Protein AF-A0A0C3BDX7-F1 (afdb_monomer_lite)

Structure (mmCIF, N/CA/C/O backbone):
data_AF-A0A0C3BDX7-F1
#
_entry.id   AF-A0A0C3BDX7-F1
#
loop_
_atom_site.group_PDB
_atom_site.id
_atom_site.type_symbol
_atom_site.label_atom_id
_atom_site.label_alt_id
_atom_site.label_comp_id
_atom_site.label_asym_id
_atom_site.label_entity_id
_atom_site.label_seq_id
_atom_site.pdbx_PDB_ins_code
_atom_site.Cartn_x
_atom_site.Cartn_y
_atom_site.Cartn_z
_atom_site.occupancy
_atom_site.B_iso_or_equiv
_atom_site.auth_seq_id
_atom_site.auth_comp_id
_atom_site.auth_asym_id
_atom_site.auth_atom_id
_atom_site.pdbx_PDB_model_num
ATOM 1 N N . MET A 1 1 ? 6.844 -4.701 -9.443 1.00 84.19 1 MET A N 1
ATOM 2 C CA . MET A 1 1 ? 6.710 -3.275 -9.062 1.00 84.19 1 MET A CA 1
ATOM 3 C C . MET A 1 1 ? 5.840 -3.177 -7.815 1.00 84.19 1 MET A C 1
ATOM 5 O O . MET A 1 1 ? 4.992 -4.039 -7.642 1.00 84.19 1 MET A O 1
ATOM 9 N N . MET A 1 2 ? 6.047 -2.168 -6.966 1.00 89.44 2 MET A N 1
ATOM 10 C CA . MET A 1 2 ? 5.444 -2.029 -5.626 1.00 89.44 2 MET A CA 1
ATOM 11 C C . MET A 1 2 ? 4.282 -1.019 -5.553 1.00 89.44 2 MET A C 1
ATOM 13 O O . MET A 1 2 ? 3.891 -0.628 -4.462 1.00 89.44 2 MET A O 1
ATOM 17 N N . GLN A 1 3 ? 3.747 -0.558 -6.691 1.00 86.06 3 GLN A N 1
ATOM 18 C CA . GLN A 1 3 ? 2.614 0.390 -6.751 1.00 86.06 3 GLN A CA 1
ATOM 19 C C . GLN A 1 3 ? 2.803 1.668 -5.901 1.00 86.06 3 GLN A C 1
ATOM 21 O O . GLN A 1 3 ? 1.864 2.195 -5.307 1.00 86.06 3 GLN A O 1
ATOM 26 N N . ILE A 1 4 ? 4.034 2.182 -5.846 1.00 87.31 4 ILE A N 1
ATOM 27 C CA . ILE A 1 4 ? 4.349 3.443 -5.167 1.00 87.31 4 ILE A CA 1
ATOM 28 C C . ILE A 1 4 ? 3.778 4.644 -5.930 1.00 87.31 4 ILE A C 1
ATOM 30 O O . ILE A 1 4 ? 3.833 4.711 -7.157 1.00 87.31 4 ILE A O 1
ATOM 34 N N . THR A 1 5 ? 3.243 5.601 -5.182 1.00 85.62 5 THR A N 1
ATOM 35 C CA . THR A 1 5 ? 2.692 6.852 -5.703 1.00 85.62 5 THR A CA 1
ATOM 36 C C . THR A 1 5 ? 3.808 7.882 -5.956 1.00 85.62 5 THR A C 1
ATOM 38 O O . THR A 1 5 ? 4.836 7.826 -5.275 1.00 85.62 5 THR A O 1
ATOM 41 N N . PRO A 1 6 ? 3.650 8.818 -6.918 1.00 85.88 6 PRO A N 1
ATOM 42 C CA . PRO A 1 6 ? 4.712 9.759 -7.300 1.00 85.88 6 PRO A CA 1
ATOM 43 C C . PRO A 1 6 ? 5.253 10.643 -6.169 1.00 85.88 6 PRO A C 1
ATOM 45 O O . PRO A 1 6 ? 6.402 11.062 -6.218 1.00 85.88 6 PRO A O 1
ATOM 48 N N . ASP A 1 7 ? 4.465 10.901 -5.124 1.00 85.69 7 ASP A N 1
ATOM 49 C CA . ASP A 1 7 ? 4.898 11.626 -3.921 1.00 85.69 7 ASP A CA 1
ATOM 50 C C . ASP A 1 7 ? 6.011 10.905 -3.141 1.00 85.69 7 ASP A C 1
ATOM 52 O O . ASP A 1 7 ? 6.725 11.534 -2.365 1.00 85.69 7 ASP A O 1
ATOM 56 N N . LYS A 1 8 ? 6.186 9.596 -3.361 1.00 86.25 8 LYS A N 1
ATOM 57 C CA . LYS A 1 8 ? 7.229 8.771 -2.730 1.00 86.25 8 LYS A CA 1
ATOM 58 C C . LYS A 1 8 ? 8.498 8.675 -3.579 1.00 86.25 8 LYS A C 1
ATOM 60 O O . LYS A 1 8 ? 9.440 7.988 -3.183 1.00 86.25 8 LYS A O 1
ATOM 65 N N . PHE A 1 9 ? 8.515 9.290 -4.760 1.00 87.56 9 PHE A N 1
ATOM 66 C CA . PHE A 1 9 ? 9.655 9.234 -5.669 1.00 87.56 9 PHE A CA 1
ATOM 67 C C . PHE A 1 9 ? 10.811 10.077 -5.130 1.00 87.56 9 PHE A C 1
ATOM 69 O O . PHE A 1 9 ? 10.614 11.065 -4.422 1.00 87.56 9 PHE A O 1
ATOM 76 N N . LEU A 1 10 ? 12.036 9.673 -5.460 1.00 82.31 10 LEU A N 1
ATOM 77 C CA . LEU A 1 10 ? 13.220 10.453 -5.118 1.00 82.31 10 LEU A CA 1
ATOM 78 C C . LEU A 1 10 ? 13.289 11.681 -6.034 1.00 82.31 10 LEU A C 1
ATOM 80 O O . LEU A 1 10 ? 13.044 11.591 -7.234 1.00 82.31 10 LEU A O 1
ATOM 84 N N . SER A 1 11 ? 13.643 12.835 -5.476 1.00 82.19 11 SER A N 1
ATOM 85 C CA . SER A 1 11 ? 13.796 14.090 -6.224 1.00 82.19 11 SER A CA 1
ATOM 86 C C . SER A 1 11 ? 15.143 14.211 -6.953 1.00 82.19 11 SER A C 1
ATOM 88 O O . SER A 1 11 ? 15.471 15.275 -7.473 1.00 82.19 11 SER A O 1
ATOM 90 N N . ASP A 1 12 ? 15.932 13.136 -6.993 1.00 83.94 12 ASP A N 1
ATOM 91 C CA . ASP A 1 12 ? 17.311 13.097 -7.495 1.00 83.94 12 ASP A CA 1
ATOM 92 C C . ASP A 1 12 ? 17.427 12.742 -8.989 1.00 83.94 12 ASP A C 1
ATOM 94 O O . ASP A 1 12 ? 18.531 12.578 -9.505 1.00 83.94 12 ASP A O 1
ATOM 98 N N . GLY A 1 13 ? 16.297 12.639 -9.696 1.00 79.12 13 GLY A N 1
ATOM 99 C CA . GLY A 1 13 ? 16.253 12.282 -11.116 1.00 79.12 13 GLY A CA 1
ATOM 100 C C . GLY A 1 13 ? 16.331 10.777 -11.393 1.00 79.12 13 GLY A C 1
ATOM 101 O O . GLY A 1 13 ? 16.392 10.385 -12.558 1.00 79.12 13 GLY A O 1
ATOM 102 N N . SER A 1 14 ? 16.306 9.934 -10.355 1.00 83.75 14 SER A N 1
ATOM 103 C CA . SER A 1 14 ? 16.228 8.478 -10.492 1.00 83.75 14 SER A CA 1
ATOM 104 C C . SER A 1 14 ? 14.953 8.032 -11.213 1.00 83.75 14 SER A C 1
ATOM 106 O O . SER A 1 14 ? 13.851 8.488 -10.895 1.00 83.75 14 SER A O 1
ATOM 108 N N . ASP A 1 15 ? 15.082 7.068 -12.128 1.00 85.62 15 ASP A N 1
ATOM 109 C CA . ASP A 1 15 ? 13.927 6.439 -12.770 1.00 85.62 15 ASP A CA 1
ATOM 110 C C . ASP A 1 15 ? 13.169 5.551 -11.772 1.00 85.62 15 ASP A C 1
ATOM 112 O O . ASP A 1 15 ? 13.520 4.399 -11.513 1.00 85.62 15 ASP A O 1
ATOM 116 N N . CYS A 1 16 ? 12.094 6.095 -11.207 1.00 83.94 16 CYS A N 1
ATOM 117 C CA . CYS A 1 16 ? 11.252 5.403 -10.234 1.00 83.94 16 CYS A CA 1
ATOM 118 C C . CYS A 1 16 ? 10.397 4.277 -10.842 1.00 83.94 16 CYS A C 1
ATOM 120 O O . CYS A 1 16 ? 9.748 3.534 -10.095 1.00 83.94 16 CYS A O 1
ATOM 122 N N . TYR A 1 17 ? 10.406 4.124 -12.169 1.00 86.25 17 TYR A N 1
ATOM 123 C CA . TYR A 1 17 ? 9.818 2.988 -12.876 1.00 86.25 17 TYR A CA 1
ATOM 124 C C . TYR A 1 17 ? 10.834 1.866 -13.125 1.00 86.25 17 TYR A C 1
ATOM 126 O O . TYR A 1 17 ? 10.432 0.751 -13.461 1.00 86.25 17 TYR A O 1
ATOM 134 N N . GLY A 1 18 ? 12.125 2.115 -12.878 1.00 92.12 18 GLY A N 1
ATOM 135 C CA . GLY A 1 18 ? 13.142 1.074 -12.812 1.00 92.12 18 GLY A CA 1
ATOM 136 C C . GLY A 1 18 ? 12.817 0.081 -11.687 1.00 92.12 18 GLY A C 1
ATOM 137 O O . GLY A 1 18 ? 12.519 0.511 -10.564 1.00 92.12 18 GLY A O 1
ATOM 138 N N . PRO A 1 19 ? 12.842 -1.239 -11.943 1.00 92.56 19 PRO A N 1
ATOM 139 C CA . PRO A 1 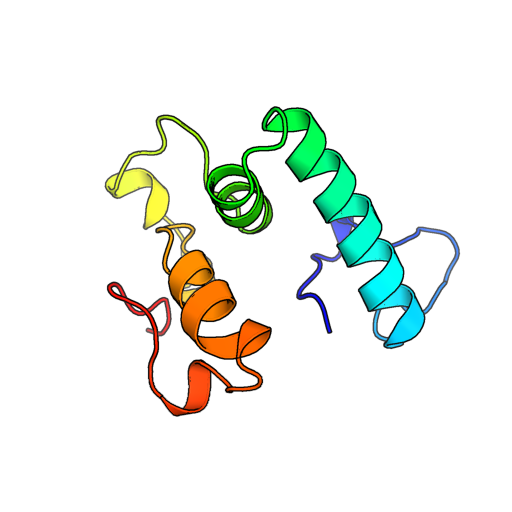19 ? 12.362 -2.229 -10.987 1.00 92.56 19 PRO A CA 1
ATOM 140 C C . PRO A 1 19 ? 13.115 -2.184 -9.656 1.00 92.56 19 PRO A C 1
ATOM 142 O O . PRO A 1 19 ? 12.478 -2.212 -8.602 1.00 92.56 19 PRO A O 1
ATOM 145 N N . GLU A 1 20 ? 14.438 -2.036 -9.670 1.00 91.88 20 GLU A N 1
ATOM 146 C CA . GLU A 1 20 ? 15.261 -1.978 -8.459 1.00 91.88 20 GLU A CA 1
ATOM 147 C C . GLU A 1 20 ? 14.943 -0.742 -7.610 1.00 91.88 20 GLU A C 1
ATOM 149 O O . GLU A 1 20 ? 14.778 -0.842 -6.391 1.00 91.88 20 GLU A O 1
ATOM 154 N N . ILE A 1 21 ? 14.818 0.423 -8.250 1.00 92.69 21 ILE A N 1
ATOM 155 C CA . ILE A 1 21 ? 14.525 1.695 -7.576 1.00 92.69 21 ILE A CA 1
ATOM 156 C C . ILE A 1 21 ? 13.119 1.643 -6.978 1.00 92.69 21 ILE A C 1
ATOM 158 O O . ILE A 1 21 ? 12.930 1.954 -5.799 1.00 92.69 21 ILE A O 1
ATOM 162 N N . ASN A 1 22 ? 12.144 1.176 -7.757 1.00 93.31 22 ASN A N 1
ATOM 163 C CA . ASN A 1 22 ? 10.756 1.046 -7.338 1.00 93.31 22 ASN A CA 1
ATOM 164 C C . ASN A 1 22 ? 10.594 0.092 -6.147 1.00 93.31 22 ASN A C 1
ATOM 166 O O . ASN A 1 22 ? 9.931 0.429 -5.164 1.00 93.31 22 ASN A O 1
ATOM 170 N N . ILE A 1 23 ? 11.242 -1.077 -6.211 1.00 93.81 23 ILE A N 1
ATOM 171 C CA . ILE A 1 23 ? 11.250 -2.057 -5.119 1.00 93.81 23 ILE A CA 1
ATOM 172 C C . ILE A 1 23 ? 11.930 -1.465 -3.885 1.00 93.81 23 ILE A C 1
ATOM 174 O O . ILE A 1 23 ? 11.388 -1.562 -2.785 1.00 93.81 23 ILE A O 1
ATOM 178 N N . GLY A 1 24 ? 13.075 -0.800 -4.056 1.00 94.06 24 GLY A N 1
ATOM 179 C CA . GLY A 1 24 ? 13.812 -0.181 -2.958 1.00 94.06 24 GLY A CA 1
ATOM 180 C C . GLY A 1 24 ? 13.010 0.903 -2.234 1.00 94.06 24 GLY A C 1
ATOM 181 O O . GLY A 1 24 ? 12.953 0.903 -1.003 1.00 94.06 24 GLY A O 1
ATOM 182 N N . ILE A 1 25 ? 12.370 1.813 -2.974 1.00 94.31 25 ILE A N 1
ATOM 183 C CA . ILE A 1 25 ? 11.495 2.852 -2.405 1.00 94.31 25 ILE A CA 1
ATOM 184 C C . ILE A 1 25 ? 10.303 2.201 -1.700 1.00 94.31 25 ILE A C 1
ATOM 186 O O . ILE A 1 25 ? 10.032 2.516 -0.541 1.00 94.31 25 ILE A O 1
ATOM 190 N N . GLY A 1 26 ? 9.629 1.259 -2.367 1.00 93.62 26 GLY A N 1
ATOM 191 C CA . GLY A 1 26 ? 8.465 0.568 -1.821 1.00 93.62 26 GLY A CA 1
ATOM 192 C C . GLY A 1 26 ? 8.771 -0.173 -0.520 1.00 93.62 26 GLY A C 1
ATOM 193 O O . GLY A 1 26 ? 8.018 -0.038 0.442 1.00 93.62 26 GLY A O 1
ATOM 194 N N . ALA A 1 27 ? 9.896 -0.888 -0.456 1.00 95.06 27 ALA A N 1
ATOM 195 C CA . ALA A 1 27 ? 10.328 -1.617 0.732 1.00 95.06 27 ALA A CA 1
ATOM 196 C C . ALA A 1 27 ? 10.695 -0.682 1.894 1.00 95.06 27 ALA A C 1
ATOM 198 O O . ALA A 1 27 ? 10.289 -0.928 3.031 1.00 95.06 27 ALA A O 1
ATOM 199 N N . ARG A 1 28 ? 11.419 0.416 1.623 1.00 95.44 28 ARG A N 1
ATOM 200 C CA . ARG A 1 28 ? 11.752 1.419 2.650 1.00 95.44 28 ARG A CA 1
ATOM 201 C C . ARG A 1 28 ? 10.500 2.080 3.213 1.00 95.44 28 ARG A C 1
ATOM 203 O O . ARG A 1 28 ? 10.353 2.153 4.428 1.00 95.44 28 ARG A O 1
ATOM 210 N N . TYR A 1 29 ? 9.583 2.496 2.341 1.00 95.19 29 TYR A N 1
ATOM 211 C CA . TYR A 1 29 ? 8.312 3.071 2.766 1.00 95.19 29 TYR A CA 1
ATOM 212 C C . TYR A 1 29 ? 7.490 2.066 3.583 1.00 95.19 29 TYR A C 1
ATOM 214 O O . TYR A 1 29 ? 7.025 2.397 4.670 1.00 95.19 29 TYR A O 1
ATOM 222 N N . PHE A 1 30 ? 7.384 0.812 3.129 1.00 95.69 30 PHE A N 1
ATOM 223 C CA . PHE A 1 30 ? 6.672 -0.219 3.880 1.00 95.69 30 PHE A CA 1
ATOM 224 C C . PHE A 1 30 ? 7.281 -0.464 5.264 1.00 95.69 30 PHE A C 1
ATOM 226 O O . PHE A 1 30 ? 6.540 -0.597 6.234 1.00 95.69 30 PHE A O 1
ATOM 233 N N . LYS A 1 31 ? 8.616 -0.460 5.391 1.00 97.56 31 LYS A N 1
ATOM 234 C CA . LYS A 1 31 ? 9.280 -0.579 6.696 1.00 97.56 31 LYS A CA 1
ATOM 235 C C . LYS A 1 31 ? 8.863 0.543 7.648 1.00 97.56 31 LYS A C 1
ATOM 237 O O . LYS A 1 31 ? 8.547 0.257 8.799 1.00 97.56 31 LY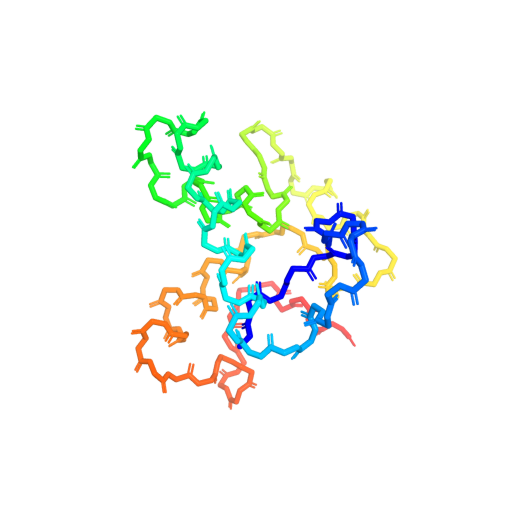S A O 1
ATOM 242 N N . THR A 1 32 ? 8.808 1.787 7.170 1.00 96.94 32 THR A N 1
ATOM 243 C CA . THR A 1 32 ? 8.308 2.922 7.962 1.00 96.94 32 THR A CA 1
ATOM 244 C C . THR A 1 32 ? 6.863 2.704 8.411 1.00 96.94 32 THR A C 1
ATOM 246 O O . THR A 1 32 ? 6.558 2.892 9.587 1.00 96.94 32 THR A O 1
ATOM 249 N N . VAL A 1 33 ? 5.985 2.256 7.510 1.00 96.31 33 VAL A N 1
ATOM 250 C CA . VAL A 1 33 ? 4.576 1.977 7.834 1.00 96.31 33 VAL A CA 1
ATOM 251 C C . VAL A 1 33 ? 4.446 0.826 8.841 1.00 96.31 33 VAL A C 1
ATOM 253 O O . VAL A 1 33 ? 3.623 0.886 9.754 1.00 96.31 33 VAL A O 1
ATOM 256 N N . LEU A 1 34 ? 5.276 -0.213 8.721 1.00 97.88 34 LEU A N 1
ATOM 257 C CA . LEU A 1 34 ? 5.300 -1.340 9.651 1.00 97.88 34 LEU A CA 1
ATOM 258 C C . LEU A 1 34 ? 5.693 -0.903 11.065 1.00 97.88 34 LEU A C 1
ATOM 260 O O . LEU A 1 34 ? 5.049 -1.312 12.031 1.00 97.88 34 LEU A O 1
ATOM 264 N N . ASP A 1 35 ? 6.701 -0.040 11.181 1.00 98.12 35 ASP A N 1
ATOM 265 C CA . ASP A 1 35 ? 7.133 0.513 12.467 1.00 98.12 35 ASP A CA 1
ATOM 266 C C . ASP A 1 35 ? 6.042 1.382 13.101 1.00 98.12 35 ASP A C 1
ATOM 268 O O . ASP A 1 35 ? 5.760 1.243 14.289 1.00 98.12 35 ASP A O 1
ATOM 272 N N . GLN A 1 36 ? 5.358 2.210 12.303 1.00 96.62 36 GLN A N 1
ATOM 273 C CA . GLN A 1 36 ? 4.217 3.022 12.753 1.00 96.62 36 GLN A CA 1
ATOM 274 C C . GLN A 1 36 ? 3.032 2.178 13.244 1.00 96.62 36 GLN A C 1
ATOM 276 O O . GLN A 1 36 ? 2.243 2.637 14.066 1.00 96.62 36 GLN A O 1
ATOM 281 N N . ASN A 1 37 ? 2.913 0.940 12.760 1.00 96.94 37 ASN A N 1
ATOM 282 C CA . ASN A 1 37 ? 1.889 -0.018 13.171 1.00 96.94 37 ASN A CA 1
ATOM 283 C C . ASN A 1 37 ? 2.404 -1.017 14.222 1.00 96.94 37 ASN A C 1
ATOM 285 O O . ASN A 1 37 ? 1.815 -2.085 14.394 1.00 96.94 37 ASN A O 1
ATOM 289 N N . ASN A 1 38 ? 3.495 -0.700 14.931 1.00 96.88 38 ASN A N 1
ATOM 290 C CA . ASN A 1 38 ? 4.083 -1.534 15.987 1.00 96.88 38 ASN A CA 1
ATOM 291 C C . ASN A 1 38 ? 4.365 -2.982 15.539 1.00 96.88 38 ASN A C 1
ATOM 293 O O . ASN A 1 38 ? 4.154 -3.932 16.293 1.00 96.88 38 ASN A O 1
ATOM 297 N N . GLY A 1 39 ? 4.795 -3.169 14.289 1.00 97.38 39 GLY A N 1
ATOM 298 C CA . GLY A 1 39 ? 5.067 -4.493 13.729 1.00 97.38 39 GLY A CA 1
ATOM 299 C C . GLY A 1 39 ? 3.822 -5.290 13.324 1.00 97.38 39 GLY A C 1
ATOM 300 O O . GLY A 1 39 ? 3.952 -6.435 12.892 1.00 97.38 39 GLY A O 1
ATOM 301 N N . ASN A 1 40 ? 2.615 -4.722 13.417 1.00 96.56 40 ASN A N 1
ATOM 302 C CA . ASN A 1 40 ? 1.406 -5.378 12.929 1.00 96.56 40 ASN A CA 1
ATOM 303 C C . ASN A 1 40 ? 1.377 -5.369 11.395 1.00 96.56 40 ASN A C 1
ATOM 305 O O . ASN A 1 40 ? 1.043 -4.364 10.767 1.00 96.56 40 ASN A O 1
ATOM 309 N N . LEU A 1 41 ? 1.696 -6.521 10.802 1.00 94.88 41 LEU A N 1
ATOM 310 C CA . LEU A 1 41 ? 1.803 -6.683 9.355 1.00 94.88 41 LEU A CA 1
ATOM 311 C C . LEU A 1 41 ? 0.494 -6.375 8.616 1.00 94.88 41 LEU A C 1
ATOM 313 O O . LEU A 1 41 ? 0.513 -5.670 7.611 1.00 94.88 41 LEU A O 1
ATOM 317 N N . ALA A 1 42 ? -0.639 -6.887 9.099 1.00 93.31 42 ALA A N 1
ATOM 318 C CA . ALA A 1 42 ? -1.925 -6.707 8.427 1.00 93.31 42 ALA A CA 1
ATOM 319 C C . ALA A 1 42 ? -2.366 -5.236 8.447 1.00 93.31 42 ALA A C 1
ATOM 321 O O . ALA A 1 42 ? -2.770 -4.696 7.416 1.00 93.31 42 ALA A O 1
ATOM 322 N N . ALA A 1 43 ? -2.219 -4.568 9.595 1.00 94.62 43 ALA A N 1
ATOM 323 C CA . ALA A 1 43 ? -2.508 -3.142 9.715 1.00 94.62 43 ALA A CA 1
ATOM 324 C C . ALA A 1 43 ? -1.569 -2.302 8.836 1.00 94.62 43 ALA A C 1
ATOM 326 O O . ALA A 1 43 ? -2.031 -1.417 8.118 1.00 94.62 43 ALA A O 1
ATOM 327 N N . ALA A 1 44 ? -0.273 -2.630 8.818 1.00 95.75 44 ALA A N 1
ATOM 328 C CA . ALA A 1 44 ? 0.710 -1.950 7.983 1.00 95.75 44 ALA A CA 1
ATOM 329 C C . ALA A 1 44 ? 0.406 -2.093 6.486 1.00 95.75 44 ALA A C 1
ATOM 331 O O . ALA A 1 44 ? 0.484 -1.115 5.748 1.00 95.75 44 ALA A O 1
ATOM 332 N N . MET A 1 45 ? 0.022 -3.287 6.029 1.00 94.31 45 MET A N 1
ATOM 333 C CA . MET A 1 45 ? -0.356 -3.514 4.631 1.00 94.31 45 MET A CA 1
ATOM 334 C C . MET A 1 45 ? -1.624 -2.747 4.243 1.00 94.31 45 MET A C 1
ATOM 336 O O . MET A 1 45 ? -1.688 -2.192 3.147 1.00 94.31 45 MET A O 1
ATOM 340 N N . GLY A 1 46 ? -2.610 -2.670 5.141 1.00 93.31 46 GLY A N 1
ATOM 341 C CA . GLY A 1 46 ? -3.794 -1.839 4.927 1.00 93.31 46 GLY A CA 1
ATOM 342 C C . GLY A 1 46 ? -3.404 -0.365 4.821 1.00 93.31 46 GLY A C 1
ATOM 343 O O . GLY A 1 46 ? -3.807 0.326 3.887 1.00 93.31 46 GLY A O 1
ATOM 344 N N . ASN A 1 47 ? -2.550 0.099 5.733 1.00 94.44 47 ASN A N 1
ATOM 345 C CA . ASN A 1 47 ? -2.087 1.480 5.773 1.00 94.44 47 ASN A CA 1
ATOM 346 C C . ASN A 1 47 ? -1.214 1.8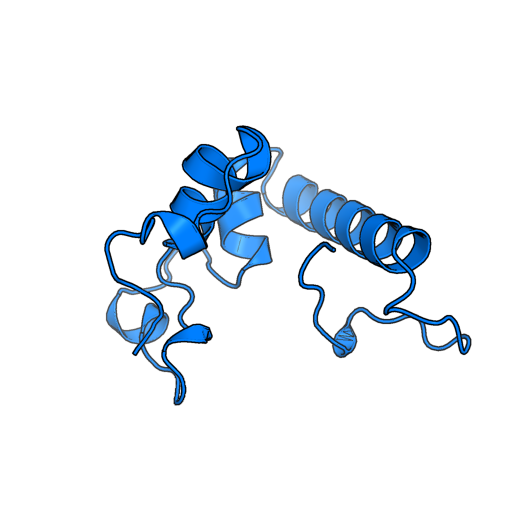77 4.583 1.00 94.44 47 ASN A C 1
ATOM 348 O O . ASN A 1 47 ? -1.361 2.983 4.071 1.00 94.44 47 ASN A O 1
ATOM 352 N N . TYR A 1 48 ? -0.416 0.951 4.049 1.00 93.12 48 TYR A N 1
ATOM 353 C CA . TYR A 1 48 ? 0.327 1.139 2.802 1.00 93.12 48 TYR A CA 1
ATOM 354 C C . TYR A 1 48 ? -0.586 1.517 1.623 1.00 93.12 48 TYR A C 1
ATOM 356 O O . TYR A 1 48 ? -0.206 2.328 0.779 1.00 93.12 48 TYR A O 1
ATOM 364 N N . ASN A 1 49 ? -1.796 0.948 1.583 1.00 89.94 49 ASN A N 1
ATOM 365 C CA . ASN A 1 49 ? -2.824 1.221 0.577 1.00 89.94 49 ASN A CA 1
ATOM 366 C C . ASN A 1 49 ? -3.781 2.366 0.973 1.00 89.94 49 ASN A C 1
ATOM 368 O O . ASN A 1 49 ? -4.682 2.709 0.217 1.00 89.94 49 ASN A O 1
ATOM 372 N N . GLY A 1 50 ? -3.564 2.998 2.131 1.00 90.38 50 GLY A N 1
ATOM 373 C CA . GLY A 1 50 ? -4.317 4.166 2.592 1.00 90.38 50 GLY A CA 1
ATOM 374 C C . GLY A 1 50 ? -5.425 3.876 3.608 1.00 90.38 50 GLY A C 1
ATOM 375 O O . GLY A 1 50 ? -6.123 4.808 4.003 1.00 90.38 50 GLY A O 1
ATOM 376 N N . TRP A 1 51 ? -5.611 2.631 4.056 1.00 92.19 51 TRP A N 1
ATOM 377 C CA . TRP A 1 51 ? -6.540 2.311 5.148 1.00 92.19 51 TRP A CA 1
ATOM 378 C C . TRP A 1 51 ? -5.977 2.748 6.514 1.00 92.19 51 TRP A C 1
ATOM 380 O O . TRP A 1 51 ? -4.769 2.753 6.727 1.00 92.19 51 TRP A O 1
ATOM 390 N N . TYR A 1 52 ? -6.816 3.084 7.493 1.00 92.75 52 TYR A N 1
ATOM 391 C CA . TYR A 1 52 ? -6.351 3.383 8.854 1.00 92.75 52 TYR A CA 1
ATOM 392 C C . TYR A 1 52 ? -7.372 2.965 9.917 1.00 92.75 52 TYR A C 1
ATOM 394 O O . TYR A 1 52 ? -8.564 2.819 9.640 1.00 92.75 52 TYR A O 1
ATOM 402 N N . PHE A 1 53 ? -6.912 2.788 11.160 1.00 91.06 53 PHE A N 1
ATOM 403 C CA . PHE A 1 53 ? -7.792 2.461 12.283 1.00 91.06 53 PHE A CA 1
ATOM 404 C C . PHE A 1 53 ? -8.867 3.537 12.476 1.00 91.06 53 PHE A C 1
ATOM 406 O O . PHE A 1 53 ? -8.560 4.716 12.629 1.00 91.06 53 PHE A O 1
ATOM 413 N N . GLY A 1 54 ? -10.133 3.117 12.494 1.00 91.94 54 GLY A N 1
ATOM 414 C CA . GLY A 1 54 ? -11.279 4.024 12.586 1.00 91.94 54 GLY A CA 1
ATOM 415 C C . GLY A 1 54 ? -11.798 4.536 11.238 1.00 91.94 54 GLY A C 1
ATOM 416 O O . GLY A 1 54 ? -12.785 5.271 11.224 1.00 91.94 54 GLY A O 1
ATOM 417 N N . LEU A 1 55 ? -11.195 4.138 10.109 1.00 91.12 55 LEU A N 1
ATOM 418 C CA . LEU A 1 55 ? -11.760 4.396 8.786 1.00 91.12 55 LEU A CA 1
ATOM 419 C C . LEU A 1 55 ? -13.122 3.699 8.653 1.00 91.12 55 LEU A C 1
ATOM 421 O O . LEU A 1 55 ? -13.248 2.492 8.867 1.00 91.12 55 LEU A O 1
ATOM 425 N N . THR A 1 56 ? -14.153 4.467 8.308 1.00 90.94 56 THR A N 1
ATOM 426 C CA . THR A 1 56 ? -15.513 3.944 8.135 1.00 90.94 56 THR A CA 1
ATOM 427 C C . THR A 1 56 ? -15.706 3.386 6.731 1.00 90.94 56 THR A C 1
ATOM 429 O O . THR A 1 56 ? -15.048 3.819 5.788 1.00 90.94 56 THR A O 1
ATOM 432 N N . VAL A 1 57 ? -16.668 2.474 6.562 1.00 87.44 57 VAL A N 1
ATOM 433 C CA . VAL A 1 57 ? -17.023 1.920 5.242 1.00 87.44 57 VAL A CA 1
ATOM 434 C C . VAL A 1 57 ? -17.376 3.027 4.245 1.00 87.44 57 VAL A C 1
ATOM 436 O O . VAL A 1 57 ? -16.957 2.968 3.094 1.00 87.44 57 VAL A O 1
ATOM 439 N N . ALA A 1 58 ? -18.100 4.061 4.683 1.00 88.94 58 ALA A N 1
ATOM 440 C CA . ALA A 1 58 ? -18.466 5.182 3.821 1.00 88.94 58 ALA A CA 1
ATOM 441 C C . ALA A 1 58 ? -17.228 5.929 3.305 1.00 88.94 58 ALA A C 1
ATOM 443 O O . ALA A 1 58 ? -17.115 6.167 2.109 1.00 88.94 58 ALA A O 1
ATOM 444 N N . LEU A 1 59 ? -16.278 6.250 4.189 1.00 90.56 59 LEU A N 1
ATOM 445 C CA . LEU A 1 59 ? -15.041 6.927 3.800 1.00 90.56 59 LEU A CA 1
ATOM 446 C C . LEU A 1 59 ? -14.143 6.032 2.941 1.00 90.56 59 LEU A C 1
ATOM 448 O O . LEU A 1 59 ? -13.530 6.526 2.000 1.00 90.56 59 LEU A O 1
ATOM 452 N N . ALA A 1 60 ? -14.113 4.727 3.222 1.00 88.94 60 ALA A N 1
ATOM 453 C CA . ALA A 1 60 ? -13.273 3.779 2.499 1.00 88.94 60 ALA A CA 1
ATOM 454 C C . ALA A 1 60 ? -13.640 3.629 1.008 1.00 88.94 60 ALA A C 1
ATOM 456 O O . ALA A 1 60 ? -12.817 3.226 0.189 1.00 88.94 60 ALA A O 1
ATOM 457 N N . ASN A 1 61 ? -14.889 3.954 0.663 1.00 85.44 61 ASN A N 1
ATOM 458 C CA . ASN A 1 61 ? -15.421 3.892 -0.699 1.00 85.44 61 ASN A CA 1
ATOM 459 C C . ASN A 1 61 ? -15.670 5.294 -1.294 1.00 85.44 61 ASN A C 1
ATOM 4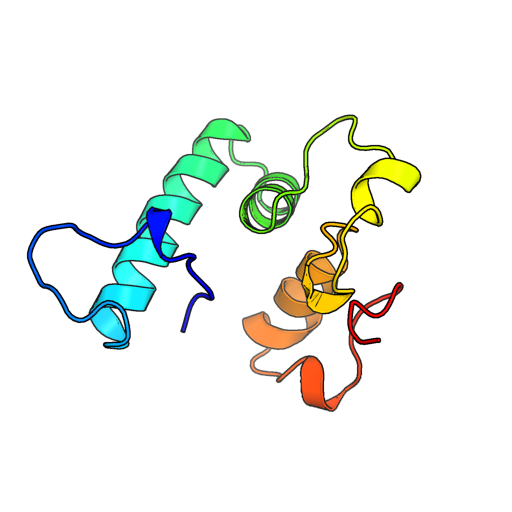61 O O . ASN A 1 61 ? -16.254 5.424 -2.366 1.00 85.44 61 ASN A O 1
ATOM 465 N N . ASN A 1 62 ? -15.247 6.367 -0.613 1.00 87.88 62 ASN A N 1
ATOM 466 C CA . ASN A 1 62 ? -15.507 7.744 -1.039 1.00 87.88 62 ASN A CA 1
ATOM 467 C C . ASN A 1 62 ? -14.406 8.284 -1.970 1.00 87.88 62 ASN A C 1
ATOM 469 O O . ASN A 1 62 ? -13.743 9.273 -1.654 1.00 87.88 62 ASN A O 1
ATOM 473 N N . TYR A 1 63 ? -14.210 7.630 -3.118 1.00 85.50 63 TYR A N 1
ATOM 474 C CA . TYR A 1 63 ? -13.296 8.077 -4.177 1.00 85.50 63 TYR A CA 1
ATOM 475 C C . TYR A 1 63 ? -14.007 8.163 -5.528 1.00 85.50 63 TYR A C 1
ATOM 477 O O . TYR A 1 63 ? -14.998 7.479 -5.774 1.00 85.50 63 TYR A O 1
ATOM 485 N N . ALA A 1 64 ? -13.471 8.992 -6.426 1.00 85.62 64 ALA A N 1
ATOM 486 C CA . ALA A 1 64 ? -14.021 9.174 -7.769 1.00 85.62 64 ALA A CA 1
ATOM 487 C C . ALA A 1 64 ? -13.792 7.960 -8.688 1.00 85.62 64 ALA A C 1
ATOM 489 O O . ALA A 1 64 ? -14.556 7.756 -9.627 1.00 85.62 64 ALA A O 1
ATOM 490 N N . VAL A 1 65 ? -12.746 7.170 -8.432 1.00 84.88 65 VAL A N 1
ATOM 491 C CA . VAL A 1 65 ? -12.393 5.977 -9.211 1.00 84.88 65 VAL A CA 1
ATOM 492 C C . VAL A 1 65 ? -12.353 4.779 -8.270 1.00 84.88 65 VAL A C 1
ATOM 494 O O . VAL A 1 65 ? -11.655 4.830 -7.259 1.00 84.88 65 VAL A O 1
ATOM 497 N N . CYS A 1 66 ? -13.047 3.687 -8.601 1.00 78.69 66 CYS A N 1
ATOM 498 C CA . CYS A 1 66 ? -13.119 2.510 -7.724 1.00 78.69 66 CYS A CA 1
ATOM 499 C C . CYS A 1 66 ? -11.747 1.897 -7.432 1.00 78.69 66 CYS A C 1
ATOM 501 O O . CYS A 1 66 ? -11.500 1.442 -6.318 1.00 78.69 66 CYS A O 1
ATOM 503 N N . ALA A 1 67 ? -10.811 1.987 -8.385 1.00 77.12 67 ALA A N 1
ATOM 504 C CA . ALA A 1 67 ? -9.438 1.502 -8.215 1.00 77.12 67 ALA A CA 1
ATOM 505 C C . ALA A 1 67 ? -8.672 2.212 -7.086 1.00 77.12 67 ALA A C 1
ATOM 507 O O . ALA A 1 67 ? -7.602 1.756 -6.688 1.00 77.12 67 ALA A O 1
ATOM 508 N N . GLN A 1 68 ? -9.206 3.325 -6.575 1.00 82.00 68 GLN A N 1
ATOM 509 C CA . GLN A 1 68 ? -8.625 4.125 -5.499 1.00 82.00 68 GLN A CA 1
ATOM 510 C C . GLN A 1 68 ? -9.244 3.840 -4.125 1.00 82.00 68 GLN A C 1
ATOM 512 O O . GLN A 1 68 ? -8.781 4.412 -3.140 1.00 82.00 68 GLN A O 1
ATOM 517 N N . TYR A 1 69 ? -10.273 2.991 -4.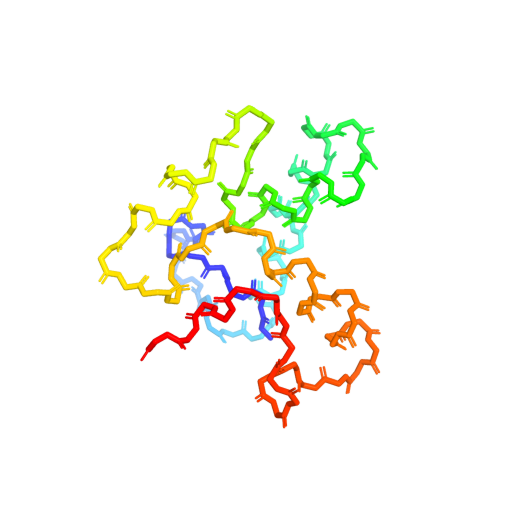034 1.00 86.38 69 TYR A N 1
ATOM 518 C CA . TYR A 1 69 ? -10.868 2.636 -2.747 1.00 86.38 69 TYR A CA 1
ATOM 519 C C . TYR A 1 69 ? -9.835 1.966 -1.836 1.00 86.38 69 TYR A C 1
ATOM 521 O O . TYR A 1 69 ? -9.067 1.099 -2.248 1.00 86.38 69 TYR A O 1
ATOM 529 N N . ASN A 1 70 ? -9.848 2.342 -0.562 1.00 87.12 70 ASN A N 1
ATOM 530 C CA . ASN A 1 70 ? -8.982 1.815 0.496 1.00 87.12 70 ASN A CA 1
ATOM 531 C C . ASN A 1 70 ? -9.789 0.921 1.459 1.00 87.12 70 ASN A C 1
ATOM 533 O O . ASN A 1 70 ? -9.621 0.946 2.680 1.00 87.12 70 ASN A O 1
ATOM 537 N N . ASN A 1 71 ? -10.683 0.110 0.894 1.00 82.62 71 ASN A N 1
ATOM 538 C CA . ASN A 1 71 ? -11.659 -0.756 1.568 1.00 82.62 71 ASN A CA 1
ATOM 539 C C . ASN A 1 71 ? -11.110 -2.139 1.980 1.00 82.62 71 ASN A C 1
ATOM 541 O O . ASN A 1 71 ? -11.876 -3.085 2.139 1.00 82.62 71 ASN A O 1
ATOM 545 N N . LEU A 1 72 ? -9.793 -2.250 2.189 1.00 87.75 72 LEU A N 1
ATOM 546 C CA . LEU A 1 72 ? -9.077 -3.478 2.570 1.00 87.75 72 LEU A CA 1
ATOM 547 C C . LEU A 1 72 ? -9.026 -4.599 1.517 1.00 87.75 72 LEU A C 1
ATOM 549 O O . LEU A 1 72 ? -8.390 -5.621 1.785 1.00 87.75 72 LEU A O 1
ATOM 553 N N . ASP A 1 73 ? -9.561 -4.414 0.307 1.00 87.50 73 ASP A N 1
ATOM 554 C CA . ASP A 1 73 ? -9.390 -5.391 -0.783 1.00 87.50 73 ASP A CA 1
ATOM 555 C C . ASP A 1 73 ? -7.913 -5.638 -1.119 1.00 87.50 73 ASP A C 1
ATOM 557 O O . ASP A 1 73 ? -7.514 -6.754 -1.450 1.00 87.50 73 ASP A O 1
ATOM 561 N N . TYR A 1 74 ? -7.061 -4.628 -0.934 1.00 87.62 74 TYR A N 1
ATOM 562 C CA . TYR A 1 74 ? -5.621 -4.773 -1.121 1.00 87.62 74 TYR A CA 1
ATOM 563 C C . TYR A 1 74 ? -4.998 -5.858 -0.230 1.00 87.62 74 TYR A C 1
ATOM 565 O O . TYR A 1 74 ? -4.043 -6.515 -0.644 1.00 87.62 74 TYR A O 1
ATOM 573 N N . LEU A 1 75 ? -5.555 -6.118 0.960 1.00 90.50 75 LEU A N 1
ATOM 574 C CA . LEU A 1 75 ? -5.089 -7.223 1.800 1.00 90.50 75 LEU A CA 1
ATOM 575 C C . LEU A 1 75 ? -5.343 -8.579 1.138 1.00 90.50 75 LEU A C 1
ATOM 577 O O . LEU A 1 75 ? -4.479 -9.452 1.199 1.00 90.50 75 LEU A O 1
ATOM 581 N N . GLN A 1 76 ? -6.492 -8.745 0.478 1.00 88.81 76 GLN A N 1
ATOM 582 C CA . GLN A 1 76 ? -6.801 -9.959 -0.279 1.00 88.81 76 GLN A CA 1
ATOM 583 C C . GLN A 1 76 ? -5.812 -10.123 -1.435 1.00 88.81 76 GLN A C 1
ATOM 585 O O . GLN A 1 76 ? -5.199 -11.180 -1.574 1.00 88.81 76 GLN A O 1
ATOM 590 N N . ASN A 1 77 ? -5.577 -9.051 -2.196 1.00 88.31 77 ASN A N 1
ATOM 591 C CA . ASN A 1 77 ? -4.659 -9.067 -3.336 1.00 88.31 77 ASN A CA 1
ATOM 592 C C . ASN A 1 77 ? -3.232 -9.438 -2.933 1.00 88.31 77 ASN A C 1
ATOM 594 O O . ASN A 1 77 ? -2.577 -10.227 -3.613 1.00 88.31 77 ASN A O 1
ATOM 598 N N . VAL A 1 78 ? -2.747 -8.898 -1.814 1.00 90.31 78 VAL A N 1
ATOM 599 C CA . VAL A 1 78 ? -1.387 -9.162 -1.344 1.00 90.31 78 VAL A CA 1
ATOM 600 C C . VAL A 1 78 ? -1.264 -10.564 -0.756 1.00 90.31 78 VAL A C 1
ATOM 602 O O . VAL A 1 78 ? -0.417 -1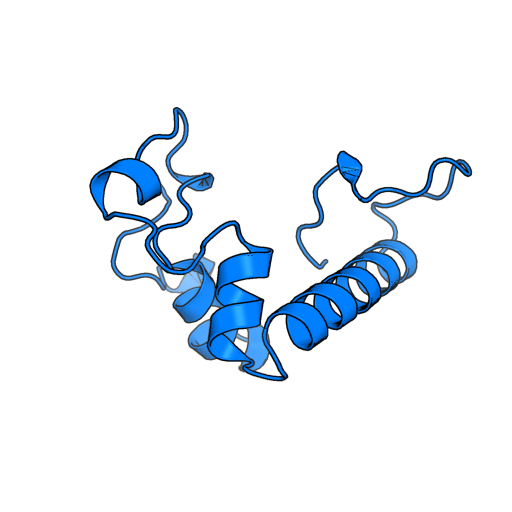1.331 -1.211 1.00 90.31 78 VAL A O 1
ATOM 605 N N . PHE A 1 79 ? -2.083 -10.916 0.238 1.00 91.94 79 PHE A N 1
ATOM 606 C CA . PHE A 1 79 ? -1.891 -12.159 0.991 1.00 91.94 79 PHE A CA 1
ATOM 607 C C . PHE A 1 79 ? -2.339 -13.408 0.230 1.00 91.94 79 PHE A C 1
ATOM 609 O O . PHE A 1 79 ? -1.704 -14.455 0.364 1.00 91.94 79 PHE A O 1
ATOM 616 N N . ASN A 1 80 ? -3.393 -13.300 -0.581 1.00 90.06 80 ASN A N 1
ATOM 617 C CA . ASN A 1 80 ? -3.932 -14.435 -1.332 1.00 90.06 80 ASN A CA 1
ATOM 618 C C . ASN A 1 80 ? -3.465 -14.460 -2.794 1.00 90.06 80 ASN A C 1
ATOM 620 O O . ASN A 1 80 ? -3.528 -15.514 -3.420 1.00 90.06 80 ASN A O 1
ATOM 624 N N . GLY A 1 81 ? -2.970 -13.335 -3.321 1.00 91.69 81 GLY A N 1
ATOM 625 C CA . GLY A 1 81 ? -2.423 -13.224 -4.672 1.00 91.69 81 GLY A CA 1
ATOM 626 C C . GLY A 1 81 ? -0.902 -13.116 -4.670 1.00 91.69 81 GLY A C 1
ATOM 627 O O . GLY A 1 81 ? -0.193 -14.121 -4.740 1.00 91.69 81 GLY A O 1
ATOM 628 N N . TYR A 1 82 ? -0.393 -11.884 -4.583 1.00 89.75 82 TYR A N 1
ATOM 629 C CA . TYR A 1 82 ? 1.008 -11.567 -4.877 1.00 89.75 82 TYR A CA 1
ATOM 630 C C . TYR A 1 82 ? 2.015 -12.399 -4.075 1.00 89.75 82 TYR A C 1
ATOM 632 O O . TYR A 1 82 ? 2.987 -12.890 -4.649 1.00 89.75 82 TYR A O 1
ATOM 640 N N . LEU A 1 83 ? 1.788 -12.602 -2.772 1.00 91.44 83 LEU A N 1
ATOM 641 C CA . LEU A 1 83 ? 2.699 -13.393 -1.934 1.00 91.44 83 LEU A CA 1
ATOM 642 C C . LEU A 1 83 ? 2.699 -14.889 -2.274 1.00 91.44 83 LEU A C 1
ATOM 644 O O . LEU A 1 83 ? 3.661 -15.579 -1.949 1.00 91.44 83 LEU A O 1
ATOM 648 N N . GLN A 1 84 ? 1.665 -15.373 -2.960 1.00 93.12 84 GLN A N 1
ATOM 649 C CA . GLN A 1 84 ? 1.567 -16.749 -3.444 1.00 93.12 84 GLN A CA 1
ATOM 650 C C . GLN A 1 84 ? 2.104 -16.911 -4.873 1.00 93.12 84 GLN A C 1
ATOM 652 O O . GLN A 1 84 ? 2.008 -17.992 -5.450 1.00 93.12 84 GLN A O 1
ATOM 657 N N . GLY A 1 85 ? 2.649 -15.844 -5.472 1.00 91.88 85 GLY A N 1
ATOM 658 C CA . GLY A 1 85 ? 3.070 -15.844 -6.874 1.00 91.88 85 GLY A CA 1
ATOM 659 C C . GLY A 1 85 ? 1.898 -15.872 -7.858 1.00 91.88 85 GLY A C 1
ATOM 660 O O . GLY A 1 85 ? 2.076 -16.249 -9.013 1.00 91.88 85 GLY A O 1
ATOM 661 N N . VAL A 1 86 ? 0.704 -15.487 -7.405 1.00 91.50 86 VAL A N 1
ATOM 662 C CA . VAL A 1 86 ? -0.521 -15.460 -8.205 1.00 91.50 86 VAL A CA 1
ATOM 663 C C . VAL A 1 86 ? -0.880 -14.011 -8.515 1.00 91.50 86 VAL A C 1
ATOM 665 O O . VAL A 1 86 ? -0.828 -13.155 -7.635 1.00 91.50 86 VAL A O 1
ATOM 668 N N . ASP A 1 87 ? -1.256 -13.724 -9.761 1.00 87.62 87 ASP A N 1
ATOM 669 C CA . ASP A 1 87 ? -1.781 -12.409 -10.130 1.00 87.62 87 ASP A CA 1
ATOM 670 C C . ASP A 1 87 ? -3.248 -12.288 -9.666 1.00 87.62 87 ASP A C 1
ATOM 672 O O . ASP A 1 87 ? -4.122 -12.940 -10.249 1.00 87.62 87 ASP A O 1
ATOM 676 N N . PRO A 1 88 ? -3.557 -11.462 -8.649 1.00 86.38 88 PRO A N 1
ATOM 677 C CA . PRO A 1 88 ? -4.910 -11.328 -8.116 1.00 86.38 88 PRO A CA 1
ATOM 678 C C . PRO A 1 88 ? -5.909 -10.782 -9.145 1.00 86.38 88 PRO A C 1
ATOM 680 O O . PRO A 1 88 ? -7.097 -11.099 -9.054 1.00 86.38 88 PRO A O 1
ATOM 683 N N . SER A 1 89 ? -5.448 -10.022 -10.148 1.00 80.88 89 SER A N 1
ATOM 684 C CA . SER A 1 89 ? -6.316 -9.497 -11.209 1.00 80.88 89 SER A CA 1
ATOM 685 C C . SER A 1 89 ? -6.838 -10.599 -12.133 1.00 80.88 89 SER A C 1
ATOM 687 O O . SER A 1 89 ? -7.967 -10.527 -12.606 1.00 80.88 89 SER A O 1
ATOM 689 N N . SER A 1 90 ? -6.060 -11.669 -12.319 1.00 84.50 90 SER A N 1
ATOM 690 C CA . SER A 1 90 ? -6.445 -12.809 -13.159 1.00 84.50 90 SER A CA 1
ATOM 691 C C . SER A 1 90 ? -7.544 -13.684 -12.545 1.00 84.50 90 SER A C 1
ATOM 693 O O . SER A 1 90 ? -8.195 -14.450 -13.254 1.00 84.50 90 SER A O 1
ATOM 695 N N . LEU A 1 91 ? -7.761 -13.566 -11.231 1.00 83.00 91 LEU A N 1
ATOM 696 C CA . LEU A 1 91 ? -8.700 -14.383 -10.459 1.00 83.00 91 LEU A CA 1
ATOM 697 C C . LEU A 1 91 ? -9.795 -13.560 -9.771 1.00 83.00 91 LEU A C 1
ATOM 699 O O . LEU A 1 91 ? -10.541 -14.111 -8.965 1.00 83.00 91 LEU A O 1
ATOM 703 N N . ASN A 1 92 ? -9.903 -12.263 -10.082 1.00 78.50 92 ASN A N 1
ATOM 704 C CA . ASN A 1 92 ? -10.861 -11.343 -9.464 1.00 78.50 92 ASN A CA 1
ATOM 705 C C . ASN A 1 92 ? -10.826 -11.389 -7.923 1.00 78.50 92 ASN A C 1
ATOM 707 O O . ASN A 1 92 ? -11.869 -11.448 -7.273 1.00 78.50 92 ASN A O 1
ATOM 711 N N . MET A 1 93 ? -9.630 -11.399 -7.326 1.00 79.50 93 MET A N 1
ATOM 712 C CA . MET A 1 93 ? -9.487 -11.409 -5.866 1.00 79.50 93 MET A CA 1
ATOM 713 C C . MET A 1 93 ? -9.895 -10.055 -5.254 1.00 79.50 93 MET A C 1
ATOM 715 O O . MET A 1 93 ? -9.591 -9.002 -5.807 1.00 79.50 93 MET A O 1
ATOM 719 N N . GLY A 1 94 ? -10.587 -10.093 -4.109 1.00 73.19 94 GLY A N 1
ATOM 720 C CA . GLY A 1 94 ? -11.173 -8.920 -3.441 1.00 73.19 94 GLY A CA 1
ATOM 721 C C . GLY A 1 94 ? -12.656 -9.140 -3.137 1.00 73.19 94 GLY A C 1
ATOM 722 O O . GLY A 1 94 ? -13.343 -9.818 -3.894 1.00 73.19 94 GLY A O 1
ATOM 723 N N . ILE A 1 95 ? -13.144 -8.629 -2.004 1.00 58.25 95 ILE A N 1
ATOM 724 C CA . ILE A 1 95 ? -14.546 -8.810 -1.576 1.00 58.25 95 ILE A CA 1
ATOM 725 C C . ILE A 1 95 ? -15.427 -7.675 -2.107 1.00 58.25 95 ILE A C 1
ATOM 727 O O . ILE A 1 95 ? -16.614 -7.889 -2.348 1.00 58.25 95 ILE A O 1
ATOM 731 N N . TYR A 1 96 ? -14.856 -6.485 -2.302 1.00 61.81 96 TYR A N 1
ATOM 732 C CA . TYR A 1 96 ? -15.595 -5.295 -2.722 1.00 61.81 96 TYR A CA 1
ATOM 733 C C . TYR A 1 96 ? -15.326 -4.882 -4.172 1.00 61.81 96 TYR A C 1
ATOM 735 O O . TYR A 1 96 ? -16.002 -3.982 -4.659 1.00 61.81 96 TYR A O 1
ATOM 743 N N . HIS A 1 97 ? -14.401 -5.569 -4.851 1.00 62.91 97 HIS A N 1
ATOM 744 C CA . HIS A 1 97 ? -13.911 -5.278 -6.193 1.00 62.91 97 HIS A CA 1
ATOM 745 C C . HIS A 1 97 ? -13.646 -3.779 -6.383 1.00 62.91 97 HIS A C 1
ATOM 747 O O . HIS A 1 97 ? -14.472 -3.040 -6.912 1.00 62.91 97 HIS A O 1
ATOM 753 N N . ASN A 1 98 ? -12.424 -3.338 -6.073 1.00 56.28 98 ASN A N 1
ATOM 754 C CA . ASN A 1 98 ? -11.909 -2.019 -6.479 1.00 56.28 98 ASN A CA 1
ATOM 755 C C . ASN A 1 98 ? -11.903 -1.789 -8.011 1.00 56.28 98 ASN A C 1
ATOM 757 O O . ASN A 1 98 ? -11.379 -0.798 -8.497 1.00 56.28 98 ASN A O 1
ATOM 761 N N . THR A 1 99 ? -12.464 -2.689 -8.807 1.00 47.56 99 THR A N 1
ATOM 762 C CA . THR A 1 99 ? -12.711 -2.523 -10.234 1.00 47.56 99 THR A CA 1
ATOM 763 C C . THR A 1 99 ? -14.211 -2.319 -10.441 1.00 47.56 99 THR A C 1
ATOM 765 O O . THR A 1 99 ? -14.961 -3.282 -10.597 1.00 47.56 99 THR A O 1
ATOM 768 N N . CYS A 1 100 ? -14.641 -1.062 -10.432 1.00 53.12 100 CYS A N 1
ATOM 769 C CA . CYS A 1 100 ? -15.587 -0.629 -11.449 1.00 53.12 100 CYS A CA 1
ATOM 770 C C . CYS A 1 100 ? -14.767 -0.155 -12.663 1.00 53.12 100 CYS A C 1
ATOM 772 O O . CYS A 1 100 ? -15.307 -0.239 -13.778 1.00 53.12 100 CYS A O 1
#

Organism: NCBI:txid933852

Sequence (100 aa):
MMQITPDKFLSDGSDCYGPEINIGIGARYFKTVLDQNNGNLAAAMGNYNGWYFGLTVALANNYAVCAQYNNLDYLQNVFNGYLQGVDPSSLNMGIYHNTC

Radius of gyration: 14.12 Å; chains: 1; bounding box: 36×31×29 Å

Secondary structure (DSSP, 8-state):
-----GGGS-TT---TTSHHHHHHHHHHHHHHHHHHTTT-HHHHHHHHTT--TT--HHHHT-SSSGGG--SSHHHHIIIIIGGGT--GGGGT--SS-S--

InterPro domains:
  IPR008258 Transglycosylase SLT domain 1 [PF01464] (1-50)
  IPR023346 Lysozyme-like domain superfamily [SSF53955] (1-83)

pLDDT: mean 87.45, std 9.42, range [47.56, 98.12]

Foldseek 3Di:
DQPDDPVLADPPPDDCVPPVNVVVSNVVVLVVLCVVVVNPNLQSQLVSLPDHPPQDPCNQCPDPQLLSRSNSQSVQQVPVAVVVVHHCVVVQRGDVRSHD